Protein AF-A0A950J6H1-F1 (afdb_monomer_lite)

Structure (mmCIF, N/CA/C/O backbone):
data_AF-A0A950J6H1-F1
#
_entry.id   AF-A0A950J6H1-F1
#
loop_
_atom_site.group_PDB
_atom_site.id
_atom_site.type_symbol
_atom_site.label_atom_id
_atom_site.label_alt_id
_atom_site.label_comp_id
_atom_site.label_asym_id
_atom_site.label_entity_id
_atom_site.label_seq_id
_atom_site.pdbx_PDB_ins_code
_atom_site.Cartn_x
_atom_site.Cartn_y
_atom_site.Cartn_z
_atom_site.occupancy
_atom_site.B_iso_or_equiv
_atom_site.auth_seq_id
_atom_site.auth_comp_id
_atom_site.auth_asym_id
_atom_site.auth_atom_id
_atom_site.pdbx_PDB_model_num
ATOM 1 N N . MET A 1 1 ? 19.451 -9.488 -12.194 1.00 57.56 1 MET A N 1
ATOM 2 C CA . MET A 1 1 ? 20.001 -9.382 -10.825 1.00 57.56 1 MET A CA 1
ATOM 3 C C . MET A 1 1 ? 19.173 -10.256 -9.883 1.00 57.56 1 MET A C 1
ATOM 5 O O . MET A 1 1 ? 17.964 -10.062 -9.844 1.00 57.56 1 MET A O 1
ATOM 9 N N . PRO A 1 2 ? 19.766 -11.245 -9.190 1.00 61.53 2 PRO A N 1
ATOM 10 C CA . PRO A 1 2 ? 19.034 -12.209 -8.349 1.00 61.53 2 PRO A CA 1
ATOM 11 C C . PRO A 1 2 ? 18.240 -11.580 -7.191 1.00 61.53 2 PRO A C 1
ATOM 13 O O . PRO A 1 2 ? 17.145 -12.036 -6.873 1.00 61.53 2 PRO A O 1
ATOM 16 N N . GLU A 1 3 ? 18.759 -10.505 -6.599 1.00 62.44 3 GLU A N 1
ATOM 17 C CA . GLU A 1 3 ? 18.089 -9.694 -5.570 1.00 62.44 3 GLU A CA 1
ATOM 18 C C . GLU A 1 3 ? 16.744 -9.130 -6.063 1.00 62.44 3 GLU A C 1
ATOM 20 O O . GLU A 1 3 ? 15.715 -9.269 -5.399 1.00 62.44 3 GLU A O 1
ATOM 25 N N . LEU A 1 4 ? 16.730 -8.622 -7.299 1.00 69.94 4 LEU A N 1
ATOM 26 C CA . LEU A 1 4 ? 15.545 -8.091 -7.973 1.00 69.94 4 LEU A CA 1
ATOM 27 C C . LEU A 1 4 ? 14.428 -9.142 -8.094 1.00 69.94 4 LEU A C 1
ATOM 29 O O . LEU A 1 4 ? 13.248 -8.807 -8.061 1.00 69.94 4 LEU A O 1
ATOM 33 N N . ALA A 1 5 ? 14.788 -10.425 -8.220 1.00 76.81 5 ALA A N 1
ATOM 34 C CA . ALA A 1 5 ? 13.822 -11.514 -8.346 1.00 76.81 5 ALA A CA 1
ATOM 35 C C . ALA A 1 5 ? 13.099 -11.819 -7.024 1.00 76.81 5 ALA A C 1
ATOM 37 O O . ALA A 1 5 ? 11.928 -12.200 -7.046 1.00 76.81 5 ALA A O 1
ATOM 38 N N . ARG A 1 6 ? 13.769 -11.643 -5.875 1.00 82.00 6 ARG A N 1
ATOM 39 C CA . ARG A 1 6 ? 13.145 -11.804 -4.551 1.00 82.00 6 ARG A CA 1
ATOM 40 C C . ARG A 1 6 ? 12.267 -10.606 -4.219 1.00 82.00 6 ARG A C 1
ATOM 42 O O . ARG A 1 6 ? 11.108 -10.799 -3.864 1.00 82.00 6 ARG A O 1
ATOM 49 N N . ALA A 1 7 ? 12.785 -9.397 -4.428 1.00 86.69 7 ALA A N 1
ATOM 50 C CA . ALA A 1 7 ? 12.034 -8.161 -4.236 1.00 86.69 7 ALA A CA 1
ATOM 51 C C . ALA A 1 7 ? 10.752 -8.149 -5.090 1.00 86.69 7 ALA A C 1
ATOM 53 O O . ALA A 1 7 ? 9.664 -7.892 -4.583 1.00 86.69 7 ALA A O 1
ATOM 54 N N . ARG A 1 8 ? 10.836 -8.575 -6.357 1.00 89.56 8 ARG A N 1
ATOM 55 C CA . ARG A 1 8 ? 9.676 -8.683 -7.256 1.00 89.56 8 ARG A CA 1
ATOM 56 C C . ARG A 1 8 ? 8.507 -9.476 -6.669 1.00 89.56 8 ARG A C 1
ATOM 58 O O . ARG A 1 8 ? 7.369 -9.111 -6.925 1.00 89.56 8 ARG A O 1
ATOM 65 N N . LYS A 1 9 ? 8.747 -10.540 -5.895 1.00 92.50 9 LYS A N 1
ATOM 66 C CA . LYS A 1 9 ? 7.650 -11.317 -5.290 1.00 92.50 9 LYS A CA 1
ATOM 67 C C . LYS A 1 9 ? 6.859 -10.494 -4.274 1.00 92.50 9 LYS A C 1
ATOM 69 O O . LYS A 1 9 ? 5.637 -10.565 -4.271 1.00 92.50 9 LYS A O 1
ATOM 74 N N . VAL A 1 10 ? 7.553 -9.706 -3.454 1.00 93.81 10 VAL A N 1
ATOM 75 C CA . VAL A 1 10 ? 6.931 -8.819 -2.461 1.00 93.81 10 VAL A CA 1
ATOM 76 C C . VAL A 1 10 ? 6.177 -7.690 -3.160 1.00 93.81 10 VAL A C 1
ATOM 78 O O . VAL A 1 10 ? 5.013 -7.457 -2.856 1.00 93.81 10 VAL A O 1
ATOM 81 N N . ALA A 1 11 ? 6.793 -7.054 -4.159 1.00 95.44 11 ALA A N 1
ATOM 82 C CA . ALA A 1 11 ? 6.132 -6.007 -4.934 1.00 95.44 11 ALA A CA 1
ATOM 83 C C . ALA A 1 11 ? 4.874 -6.529 -5.651 1.00 95.44 11 ALA A C 1
ATOM 85 O O . ALA A 1 11 ? 3.822 -5.906 -5.579 1.00 95.44 11 ALA A O 1
ATOM 86 N N . ASN A 1 12 ? 4.943 -7.717 -6.264 1.00 96.62 12 ASN A N 1
ATOM 87 C CA . ASN A 1 12 ? 3.788 -8.353 -6.902 1.00 96.62 12 ASN A CA 1
ATOM 88 C C . ASN A 1 12 ? 2.677 -8.709 -5.901 1.00 96.62 12 ASN A C 1
ATOM 90 O O . ASN A 1 12 ? 1.505 -8.659 -6.265 1.00 96.62 12 ASN A O 1
ATOM 94 N N . TYR A 1 13 ? 3.026 -9.089 -4.667 1.00 97.19 13 TYR A N 1
ATOM 95 C CA . TYR A 1 13 ? 2.040 -9.355 -3.618 1.00 97.19 13 TYR A CA 1
ATOM 96 C C . TYR A 1 13 ? 1.216 -8.098 -3.319 1.00 97.19 13 TYR A C 1
ATOM 98 O O . TYR A 1 13 ? -0.010 -8.143 -3.407 1.00 97.19 13 TYR A O 1
ATOM 106 N N . PHE A 1 14 ? 1.877 -6.968 -3.048 1.00 98.06 14 PHE A N 1
ATOM 107 C CA . PHE A 1 14 ? 1.173 -5.713 -2.785 1.00 98.06 14 PHE A CA 1
ATOM 108 C C . PHE A 1 14 ? 0.450 -5.173 -4.020 1.00 98.06 14 PHE A C 1
ATOM 110 O O . PHE A 1 14 ? -0.657 -4.664 -3.901 1.00 98.06 14 PHE A O 1
ATOM 117 N N . ASP A 1 15 ? 1.014 -5.339 -5.215 1.00 98.25 15 ASP A N 1
ATOM 118 C CA . ASP A 1 15 ? 0.345 -4.945 -6.457 1.00 98.25 15 ASP A CA 1
ATOM 119 C C . ASP A 1 15 ? -0.947 -5.753 -6.693 1.00 98.25 15 ASP A C 1
ATOM 121 O O . ASP A 1 15 ? -1.979 -5.205 -7.073 1.00 98.25 15 ASP A O 1
ATOM 125 N N . THR A 1 16 ? -0.941 -7.049 -6.368 1.00 98.38 16 THR A N 1
ATOM 126 C CA . THR A 1 16 ? -2.148 -7.893 -6.430 1.00 98.38 16 THR A CA 1
ATOM 127 C C . THR A 1 16 ? -3.178 -7.477 -5.378 1.00 98.38 16 THR A C 1
ATOM 129 O O . THR A 1 16 ? -4.363 -7.364 -5.688 1.00 98.38 16 THR A O 1
ATOM 132 N N . LEU A 1 17 ? -2.734 -7.205 -4.145 1.00 98.38 17 LEU A N 1
ATOM 133 C CA . LEU A 1 17 ? -3.594 -6.678 -3.083 1.00 98.38 17 LEU A CA 1
ATOM 134 C C . LEU A 1 17 ? -4.251 -5.359 -3.514 1.00 98.38 17 LEU A C 1
ATOM 136 O O . LEU A 1 17 ? -5.461 -5.196 -3.372 1.00 98.38 17 LEU A O 1
ATOM 140 N N . GLY A 1 18 ? -3.478 -4.456 -4.119 1.00 98.38 18 GLY A N 1
ATOM 141 C CA . GLY A 1 18 ? -3.972 -3.179 -4.619 1.00 98.38 18 GLY A CA 1
ATOM 142 C C . GLY A 1 18 ? -4.986 -3.347 -5.737 1.00 98.38 18 GLY A C 1
ATOM 143 O O . GLY A 1 18 ? -5.990 -2.641 -5.758 1.00 98.38 18 GLY A O 1
ATOM 144 N N . ALA A 1 19 ? -4.784 -4.323 -6.624 1.00 98.50 19 ALA A N 1
ATOM 145 C CA . ALA A 1 19 ? -5.762 -4.650 -7.651 1.00 98.50 19 ALA A CA 1
ATOM 146 C C . ALA A 1 19 ? -7.093 -5.117 -7.039 1.00 98.50 19 ALA A C 1
ATOM 148 O O . ALA A 1 19 ? -8.142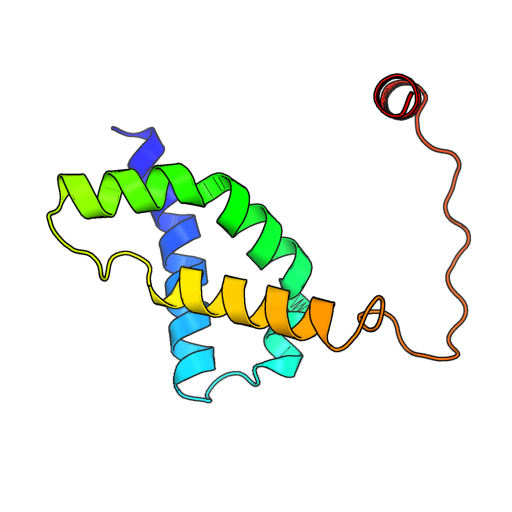 -4.663 -7.490 1.00 98.50 19 ALA A O 1
ATOM 149 N N . PHE A 1 20 ? -7.070 -5.955 -5.995 1.00 98.69 20 PHE A N 1
ATOM 150 C CA . PHE A 1 20 ? -8.285 -6.387 -5.293 1.00 98.69 20 PHE A CA 1
ATOM 151 C C . PHE A 1 20 ? -9.005 -5.243 -4.577 1.00 98.69 20 PHE A C 1
ATOM 153 O O . PHE A 1 20 ? -10.232 -5.177 -4.645 1.00 98.69 20 PHE A O 1
ATOM 160 N N . VAL A 1 21 ? -8.267 -4.326 -3.947 1.00 98.38 21 VAL A N 1
ATOM 161 C CA . VAL A 1 21 ? -8.857 -3.121 -3.343 1.00 98.38 21 VAL A CA 1
ATOM 162 C C . VAL A 1 21 ? -9.477 -2.230 -4.422 1.00 98.38 21 VAL A C 1
ATOM 164 O O . VAL A 1 21 ? -10.640 -1.848 -4.319 1.00 98.38 21 VAL A O 1
ATOM 167 N N . LYS A 1 22 ? -8.749 -1.979 -5.518 1.00 98.25 22 LYS A N 1
ATOM 168 C CA . LYS A 1 22 ? -9.194 -1.125 -6.629 1.00 98.25 22 LYS A CA 1
ATOM 169 C C . LYS A 1 22 ? -10.509 -1.595 -7.257 1.00 98.25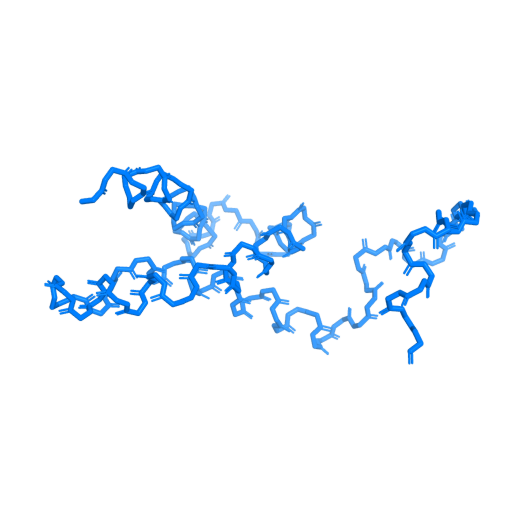 22 LYS A C 1
ATOM 171 O O . LYS A 1 22 ? -11.314 -0.767 -7.672 1.00 98.25 22 LYS A O 1
ATOM 176 N N . VAL A 1 23 ? -10.729 -2.909 -7.350 1.00 98.25 23 VAL A N 1
ATOM 177 C CA . VAL A 1 23 ? -11.960 -3.488 -7.926 1.00 98.25 23 VAL A CA 1
ATOM 178 C C . VAL A 1 23 ? -13.038 -3.801 -6.881 1.00 98.25 23 VAL A C 1
ATOM 180 O O . VAL A 1 23 ? -14.062 -4.386 -7.226 1.00 98.25 23 VAL A O 1
ATOM 183 N N . GLY A 1 24 ? -12.828 -3.424 -5.615 1.00 97.50 24 GLY A N 1
ATOM 184 C CA . GLY A 1 24 ? -13.817 -3.574 -4.545 1.00 97.50 24 GLY A CA 1
ATOM 185 C C . GLY A 1 24 ? -13.974 -4.995 -3.998 1.00 97.50 24 GLY A C 1
ATOM 186 O O . GLY A 1 24 ? -14.969 -5.284 -3.340 1.00 97.50 24 GLY A O 1
ATOM 187 N N . VAL A 1 25 ? -13.015 -5.893 -4.250 1.00 98.50 25 VAL A N 1
ATOM 188 C CA . VAL A 1 25 ? -12.984 -7.223 -3.610 1.00 98.50 25 VAL A CA 1
ATOM 189 C C . VAL A 1 25 ? -12.583 -7.105 -2.138 1.00 98.50 25 VAL A C 1
ATOM 191 O O . VAL A 1 25 ? -13.056 -7.877 -1.307 1.00 98.50 25 VAL A O 1
ATOM 194 N N . ILE A 1 26 ? -11.721 -6.140 -1.814 1.00 98.12 26 ILE A N 1
ATOM 195 C CA . ILE A 1 26 ? -11.307 -5.819 -0.446 1.00 98.12 26 ILE A CA 1
ATOM 196 C C . ILE A 1 26 ? -11.700 -4.370 -0.165 1.00 98.12 26 ILE A C 1
ATOM 198 O O . ILE A 1 26 ? -11.401 -3.485 -0.965 1.00 98.12 26 ILE A O 1
ATOM 202 N N . ASP A 1 27 ? -12.359 -4.137 0.970 1.00 97.19 27 ASP A N 1
ATOM 203 C CA . ASP A 1 27 ? -12.690 -2.787 1.423 1.00 97.19 27 ASP A CA 1
ATOM 204 C C . ASP A 1 27 ? -11.403 -1.973 1.686 1.00 97.19 27 ASP A C 1
ATOM 206 O O . ASP A 1 27 ? -10.508 -2.469 2.380 1.00 97.19 27 ASP A O 1
ATOM 210 N N . PRO A 1 28 ? -11.278 -0.739 1.160 1.00 95.88 28 PRO A N 1
ATOM 211 C CA . PRO A 1 28 ? -10.089 0.082 1.371 1.00 95.88 28 PRO A CA 1
ATOM 212 C C . PRO A 1 28 ? -9.809 0.375 2.848 1.00 95.88 28 PRO A C 1
ATOM 214 O O . PRO A 1 28 ? -8.653 0.344 3.259 1.00 95.88 28 PRO A O 1
ATOM 217 N N . GLY A 1 29 ? -10.846 0.618 3.656 1.00 93.06 29 GLY A N 1
ATOM 218 C CA . GLY A 1 29 ? -10.696 0.883 5.087 1.00 93.06 29 GLY A CA 1
ATOM 219 C C . GLY A 1 29 ? -10.151 -0.333 5.829 1.00 93.06 29 GLY A C 1
ATOM 220 O O . GLY A 1 29 ? -9.195 -0.214 6.590 1.00 93.06 29 GLY A O 1
ATOM 221 N N . LEU A 1 30 ? -10.686 -1.520 5.534 1.00 93.88 30 LEU A N 1
ATOM 222 C CA . LEU A 1 30 ? -10.171 -2.785 6.055 1.00 93.88 30 LEU A CA 1
ATOM 223 C C . LEU A 1 30 ? -8.717 -3.026 5.632 1.00 93.88 30 LEU A C 1
ATOM 225 O O . LEU A 1 30 ? -7.912 -3.503 6.431 1.00 93.88 30 LEU A O 1
ATOM 229 N N . ALA A 1 31 ? -8.368 -2.702 4.384 1.00 95.69 31 ALA A N 1
ATOM 230 C CA . ALA A 1 31 ? -7.004 -2.868 3.901 1.00 95.69 31 ALA A CA 1
ATOM 231 C C . ALA A 1 31 ? -6.011 -1.973 4.657 1.00 95.69 31 ALA A C 1
ATOM 233 O O . ALA A 1 31 ? -4.934 -2.441 5.038 1.00 95.69 31 ALA A O 1
ATOM 234 N N . VAL A 1 32 ? -6.378 -0.713 4.900 1.00 94.31 32 VAL A N 1
ATOM 235 C CA . VAL A 1 32 ? -5.546 0.225 5.661 1.00 94.31 32 VAL A CA 1
ATOM 236 C C . VAL A 1 32 ? -5.455 -0.180 7.134 1.00 94.31 32 VAL A C 1
ATOM 238 O O . VAL A 1 32 ? -4.356 -0.194 7.682 1.00 94.31 32 VAL A O 1
ATOM 241 N N . ASP A 1 33 ? -6.561 -0.583 7.760 1.00 91.62 33 ASP A N 1
ATOM 242 C CA . ASP A 1 33 ? -6.575 -0.995 9.170 1.00 91.62 33 ASP A CA 1
ATOM 243 C C . ASP A 1 33 ? -5.675 -2.218 9.424 1.00 91.62 33 ASP A C 1
ATOM 245 O O . ASP A 1 33 ? -4.869 -2.241 10.356 1.00 91.62 33 ASP A O 1
ATOM 249 N N . LEU A 1 34 ? -5.744 -3.225 8.545 1.00 93.25 34 LEU A N 1
ATOM 250 C CA . LEU A 1 34 ? -4.979 -4.463 8.707 1.00 93.25 34 LEU A CA 1
ATOM 251 C C . LEU A 1 34 ? -3.521 -4.350 8.247 1.00 93.25 34 LEU A C 1
ATOM 253 O O . LEU A 1 34 ? -2.633 -4.965 8.846 1.00 93.25 34 LEU A O 1
ATOM 257 N N . TRP A 1 35 ? -3.262 -3.620 7.159 1.00 95.50 35 TRP A N 1
ATOM 258 C CA . TRP A 1 35 ? -1.965 -3.651 6.476 1.00 95.50 35 TRP A CA 1
ATOM 259 C C . TRP A 1 35 ? -1.315 -2.283 6.283 1.00 95.50 35 TRP A C 1
ATOM 261 O O . TRP A 1 35 ? -0.217 -2.245 5.733 1.00 95.50 35 TRP A O 1
ATOM 271 N N . GLY A 1 36 ? -1.905 -1.186 6.761 1.00 94.50 36 GLY A N 1
ATOM 272 C CA . GLY A 1 36 ? -1.443 0.181 6.499 1.00 94.50 36 GLY A CA 1
ATOM 273 C C . GLY A 1 36 ? 0.044 0.406 6.780 1.00 94.50 36 GLY A C 1
ATOM 274 O O . GLY A 1 36 ? 0.795 0.759 5.871 1.00 94.50 36 GLY A O 1
ATOM 275 N N . ASP A 1 37 ? 0.507 0.092 7.997 1.00 93.06 37 ASP A N 1
ATOM 276 C CA . ASP A 1 37 ? 1.928 0.228 8.379 1.00 93.06 37 ASP A CA 1
ATOM 277 C C . ASP A 1 37 ? 2.855 -0.651 7.516 1.00 93.06 37 ASP A C 1
ATOM 279 O O . ASP A 1 37 ? 3.934 -0.218 7.106 1.00 93.06 37 ASP A O 1
ATOM 283 N N . HIS A 1 38 ? 2.416 -1.864 7.163 1.00 95.44 38 HIS A N 1
ATOM 284 C CA . HIS A 1 38 ? 3.194 -2.774 6.320 1.00 95.44 38 HIS A CA 1
ATOM 285 C C . HIS A 1 38 ? 3.285 -2.273 4.877 1.00 95.44 38 HIS A C 1
ATOM 287 O O . HIS A 1 38 ? 4.361 -2.336 4.283 1.00 95.44 38 HIS A O 1
ATOM 293 N N . ILE A 1 39 ? 2.176 -1.777 4.322 1.00 97.12 39 ILE A N 1
ATOM 294 C CA . ILE A 1 39 ? 2.098 -1.198 2.978 1.00 97.12 39 ILE A CA 1
ATOM 295 C C . ILE A 1 39 ? 3.027 0.012 2.894 1.00 97.12 39 ILE A C 1
ATOM 297 O O . ILE A 1 39 ? 3.861 0.060 1.994 1.00 97.12 39 ILE A O 1
ATOM 301 N N . MET A 1 40 ? 2.933 0.943 3.849 1.00 96.25 40 MET A N 1
ATOM 302 C CA . MET A 1 40 ? 3.723 2.178 3.856 1.00 96.25 40 MET A CA 1
ATOM 303 C C . MET A 1 40 ? 5.226 1.901 3.931 1.00 96.25 40 MET A C 1
ATOM 305 O O . MET A 1 40 ? 5.983 2.342 3.066 1.00 96.25 40 MET A O 1
ATOM 309 N N . ARG A 1 41 ? 5.667 1.095 4.906 1.00 95.50 41 ARG A N 1
ATOM 310 C CA . ARG A 1 41 ? 7.089 0.738 5.058 1.00 95.50 41 ARG A CA 1
ATOM 311 C C . ARG A 1 41 ? 7.623 -0.035 3.859 1.00 95.50 41 ARG A C 1
ATOM 313 O O . ARG A 1 41 ? 8.766 0.164 3.446 1.00 95.50 41 ARG A O 1
ATOM 320 N N . ALA A 1 42 ? 6.819 -0.947 3.312 1.00 96.44 42 ALA A N 1
ATOM 321 C CA . ALA A 1 42 ? 7.218 -1.696 2.134 1.00 96.44 42 ALA A CA 1
ATOM 322 C C . ALA A 1 42 ? 7.325 -0.774 0.917 1.00 96.44 42 ALA A C 1
ATOM 324 O O . ALA A 1 42 ? 8.301 -0.872 0.182 1.00 96.44 42 ALA A O 1
ATOM 325 N N . PHE A 1 43 ? 6.376 0.137 0.705 1.00 97.44 43 PHE A N 1
ATOM 326 C CA . PHE A 1 43 ? 6.429 1.049 -0.431 1.00 97.44 43 PHE A CA 1
ATOM 327 C C . PHE A 1 43 ? 7.637 1.985 -0.348 1.00 97.44 43 PHE A C 1
ATOM 329 O O . PHE A 1 43 ? 8.373 2.091 -1.326 1.00 97.44 43 PHE A O 1
ATOM 336 N N . GLU A 1 44 ? 7.918 2.569 0.821 1.00 96.94 44 GLU A N 1
ATOM 337 C CA . GLU A 1 44 ? 9.103 3.411 1.038 1.00 96.94 44 GLU A CA 1
ATOM 338 C C . GLU A 1 44 ? 10.402 2.668 0.679 1.00 96.94 44 GLU A C 1
ATOM 340 O O . GLU A 1 44 ? 11.231 3.171 -0.083 1.00 96.94 44 GLU A O 1
ATOM 345 N N . ALA A 1 45 ? 10.550 1.424 1.147 1.00 95.50 45 ALA A N 1
ATOM 346 C CA . ALA A 1 45 ? 11.716 0.600 0.840 1.00 95.50 45 ALA A CA 1
ATOM 347 C C . ALA A 1 45 ? 11.814 0.217 -0.651 1.00 95.50 45 ALA A C 1
ATOM 349 O O . ALA A 1 45 ? 12.910 0.001 -1.172 1.00 95.50 45 ALA A O 1
ATOM 350 N N . PHE A 1 46 ? 10.679 0.114 -1.346 1.00 95.69 46 PHE A N 1
ATOM 351 C CA . PHE A 1 46 ? 10.607 -0.334 -2.735 1.00 95.69 46 PHE A CA 1
ATOM 352 C C . PHE A 1 46 ? 10.565 0.806 -3.755 1.00 95.69 46 PHE A C 1
ATOM 354 O O . PHE A 1 46 ? 10.855 0.554 -4.925 1.00 95.69 46 PHE A O 1
ATOM 361 N N . ALA A 1 47 ? 10.266 2.045 -3.364 1.00 96.06 47 ALA A N 1
ATOM 362 C CA . ALA A 1 47 ? 10.096 3.166 -4.288 1.00 96.06 47 ALA A CA 1
ATOM 363 C C . ALA A 1 47 ? 11.286 3.356 -5.259 1.00 96.06 47 ALA A C 1
ATOM 365 O O . ALA A 1 47 ? 11.047 3.442 -6.470 1.00 96.06 47 ALA A O 1
ATOM 366 N N . PRO A 1 48 ? 12.567 3.298 -4.822 1.00 94.38 48 PRO A N 1
ATOM 367 C CA . PRO A 1 48 ? 13.702 3.375 -5.747 1.00 94.38 48 PRO A CA 1
ATOM 368 C C . PRO A 1 48 ? 13.754 2.201 -6.738 1.00 94.38 48 PRO A C 1
ATOM 370 O O . PRO A 1 48 ? 14.105 2.370 -7.908 1.00 94.38 48 PRO A O 1
ATOM 373 N N . LEU A 1 49 ? 13.385 0.996 -6.290 1.00 93.31 49 LEU A N 1
ATOM 374 C CA . LEU A 1 49 ? 13.333 -0.196 -7.136 1.00 93.31 49 LEU A CA 1
ATOM 375 C C . LEU A 1 49 ? 12.219 -0.089 -8.185 1.00 93.31 49 LEU A C 1
ATOM 377 O O . LEU A 1 49 ? 12.449 -0.425 -9.347 1.00 93.31 49 LEU A O 1
ATOM 381 N N . ILE A 1 50 ? 11.035 0.378 -7.784 1.00 94.75 50 ILE A N 1
ATOM 382 C CA . ILE A 1 50 ? 9.887 0.597 -8.672 1.00 94.75 50 ILE A CA 1
ATOM 383 C C . ILE A 1 50 ? 10.274 1.600 -9.765 1.00 94.75 50 ILE A C 1
ATOM 385 O O . ILE A 1 50 ? 10.112 1.303 -10.950 1.00 94.75 50 ILE A O 1
ATOM 389 N N . ALA A 1 51 ? 10.875 2.734 -9.389 1.00 95.44 51 ALA A N 1
ATOM 390 C CA . ALA A 1 51 ? 11.343 3.747 -10.334 1.00 95.44 51 ALA A CA 1
ATOM 391 C C . ALA A 1 51 ? 12.349 3.173 -11.351 1.00 95.44 51 ALA A C 1
ATOM 393 O O . ALA A 1 51 ? 12.166 3.313 -12.563 1.00 95.44 51 ALA A O 1
ATOM 394 N N . ASN A 1 52 ? 13.365 2.445 -10.874 1.00 93.00 52 ASN A N 1
ATOM 395 C CA . ASN A 1 52 ? 14.356 1.800 -11.739 1.00 93.00 52 ASN A CA 1
ATOM 396 C C . ASN A 1 52 ? 13.730 0.765 -12.684 1.00 93.00 52 ASN A C 1
ATOM 398 O O . ASN A 1 52 ? 14.094 0.703 -13.859 1.00 93.00 52 ASN A O 1
ATOM 402 N N . ALA A 1 53 ? 12.777 -0.038 -12.202 1.00 92.25 53 ALA A N 1
ATOM 403 C CA . ALA A 1 53 ? 12.087 -1.026 -13.024 1.00 92.25 53 ALA A CA 1
ATOM 404 C C . ALA A 1 53 ? 11.257 -0.360 -14.132 1.00 92.25 53 ALA A C 1
ATOM 406 O O . ALA A 1 53 ? 11.347 -0.777 -15.288 1.00 92.25 53 ALA A O 1
ATOM 407 N N . ARG A 1 54 ? 10.509 0.704 -13.816 1.00 95.69 54 ARG A N 1
ATOM 408 C CA . ARG A 1 54 ? 9.713 1.454 -14.802 1.00 95.69 54 ARG A CA 1
ATOM 409 C C . ARG A 1 54 ? 10.577 2.002 -15.936 1.00 95.69 54 ARG A C 1
ATOM 411 O O . ARG A 1 54 ? 10.218 1.847 -17.103 1.00 95.69 54 ARG A O 1
ATOM 418 N N . VAL A 1 55 ? 11.744 2.565 -15.608 1.00 96.25 55 VAL A N 1
ATOM 419 C CA . VAL A 1 55 ? 12.715 3.059 -16.601 1.00 96.25 55 VAL A CA 1
ATOM 420 C C . VAL A 1 55 ? 13.310 1.906 -17.414 1.00 96.25 55 VAL A C 1
ATOM 422 O O . VAL A 1 55 ? 13.271 1.937 -18.644 1.00 96.25 55 VAL A O 1
ATOM 425 N N . ALA A 1 56 ? 13.825 0.868 -16.747 1.00 92.12 56 ALA A N 1
ATOM 426 C CA . ALA A 1 56 ? 14.512 -0.246 -17.401 1.00 92.12 56 ALA A CA 1
ATOM 427 C C . ALA A 1 56 ? 13.609 -1.016 -18.377 1.00 92.12 56 ALA A C 1
ATOM 429 O O . ALA A 1 56 ? 14.054 -1.414 -19.453 1.00 92.12 56 ALA A O 1
ATOM 430 N N . TYR A 1 57 ? 12.339 -1.206 -18.017 1.00 92.69 57 TYR A N 1
ATOM 431 C CA . TYR A 1 57 ? 11.360 -1.925 -18.832 1.00 92.69 57 TYR A CA 1
ATOM 432 C C . TYR A 1 57 ? 10.484 -1.006 -19.693 1.00 92.69 57 TYR A C 1
ATOM 434 O O . TYR A 1 57 ? 9.605 -1.504 -20.391 1.00 92.69 57 TYR A O 1
ATOM 442 N N . ARG A 1 58 ? 10.713 0.317 -19.663 1.00 96.31 58 ARG A N 1
ATOM 443 C CA . ARG A 1 58 ? 9.923 1.330 -20.388 1.00 96.31 58 ARG A CA 1
ATOM 444 C C . ARG A 1 58 ? 8.415 1.185 -20.161 1.00 96.31 58 ARG A C 1
ATOM 446 O O . ARG A 1 58 ? 7.623 1.302 -21.092 1.00 96.31 58 ARG A O 1
ATOM 453 N N . SER A 1 59 ? 8.028 0.901 -18.922 1.00 96.19 59 SER A N 1
ATOM 454 C CA . SER A 1 59 ? 6.636 0.662 -18.552 1.00 96.19 59 SER A CA 1
ATOM 455 C C . SER A 1 59 ? 6.305 1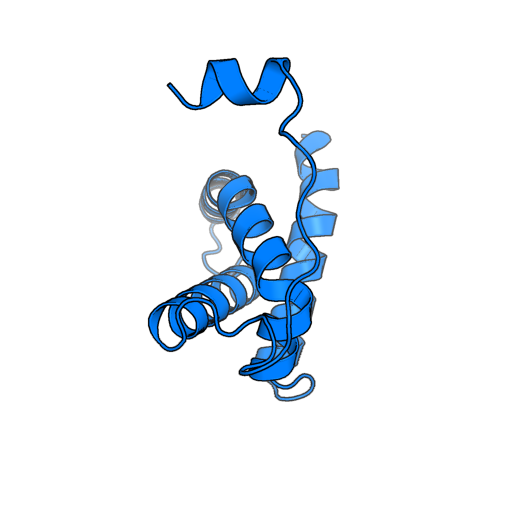.408 -17.263 1.00 96.19 59 SER A C 1
ATOM 457 O O . SER A 1 59 ? 6.748 0.976 -16.198 1.00 96.19 59 SER A O 1
ATOM 459 N N . PRO A 1 60 ? 5.542 2.516 -17.325 1.00 94.75 60 PRO A N 1
ATOM 460 C CA . PRO A 1 60 ? 5.155 3.265 -16.130 1.00 94.75 60 PRO A CA 1
ATOM 461 C C . PRO A 1 60 ? 4.178 2.486 -15.236 1.00 94.75 60 PRO A C 1
ATOM 463 O O . PRO A 1 60 ? 4.133 2.738 -14.040 1.00 94.75 60 PRO A O 1
ATOM 466 N N . ALA A 1 61 ? 3.459 1.502 -15.785 1.00 96.75 61 ALA A N 1
ATOM 467 C CA . ALA A 1 61 ? 2.443 0.725 -15.072 1.00 96.75 61 ALA A CA 1
ATOM 468 C C . ALA A 1 61 ? 3.017 -0.344 -14.122 1.00 96.75 61 ALA A C 1
ATOM 470 O O . ALA A 1 61 ? 2.273 -1.033 -13.427 1.00 96.75 61 ALA A O 1
ATOM 471 N N . ILE A 1 62 ? 4.342 -0.536 -14.091 1.00 96.38 62 ILE A N 1
ATOM 472 C CA . ILE A 1 62 ? 4.957 -1.518 -13.192 1.00 96.38 62 ILE A CA 1
ATOM 473 C C . ILE A 1 62 ? 4.625 -1.154 -11.740 1.00 96.38 62 ILE A C 1
ATOM 475 O O . ILE A 1 62 ? 5.013 -0.086 -11.258 1.00 96.38 62 ILE A O 1
ATOM 479 N N . TRP A 1 63 ? 3.932 -2.076 -11.066 1.00 97.50 63 TRP A N 1
ATOM 480 C CA . TRP A 1 63 ? 3.515 -1.988 -9.666 1.00 97.50 63 TRP A CA 1
ATOM 481 C C . TRP A 1 63 ? 2.665 -0.752 -9.324 1.00 97.50 63 TRP A C 1
ATOM 483 O O . TRP A 1 63 ? 2.744 -0.223 -8.217 1.00 97.50 63 TRP A O 1
ATOM 493 N N . GLU A 1 64 ? 1.867 -0.262 -10.276 1.00 98.12 64 GLU A N 1
ATOM 494 C CA . GLU A 1 64 ? 0.986 0.899 -10.077 1.00 98.12 64 GLU A CA 1
ATOM 495 C C . GLU A 1 64 ? -0.093 0.675 -9.005 1.00 98.12 64 GLU A C 1
ATOM 497 O O . GLU A 1 64 ? -0.505 1.624 -8.344 1.00 98.12 64 GLU A O 1
ATOM 502 N N . ASN A 1 65 ? -0.536 -0.566 -8.774 1.00 98.69 65 ASN A N 1
ATOM 503 C CA . ASN A 1 65 ? -1.531 -0.830 -7.738 1.00 98.69 65 ASN A CA 1
ATOM 504 C C . ASN A 1 65 ? -0.891 -0.879 -6.346 1.00 98.69 65 ASN A C 1
ATOM 506 O O . ASN A 1 65 ? -1.559 -0.590 -5.357 1.00 98.69 65 ASN A O 1
ATOM 510 N N . PHE A 1 66 ? 0.401 -1.211 -6.256 1.00 98.44 66 PHE A N 1
ATOM 511 C CA . PHE A 1 66 ? 1.150 -1.051 -5.010 1.00 98.44 66 PHE A CA 1
ATOM 512 C C . PHE A 1 66 ? 1.293 0.439 -4.658 1.00 98.44 66 PHE A C 1
ATOM 514 O O . PHE A 1 66 ? 1.048 0.829 -3.520 1.00 98.44 66 PHE A O 1
ATOM 521 N N . GLU A 1 67 ? 1.599 1.285 -5.644 1.00 98.50 67 GLU A N 1
ATOM 522 C CA . GLU A 1 67 ? 1.586 2.744 -5.467 1.00 98.50 67 GLU A CA 1
ATOM 523 C C . GLU A 1 67 ? 0.208 3.258 -5.032 1.00 98.50 67 GLU A C 1
ATOM 525 O O . GLU A 1 67 ? 0.111 4.008 -4.066 1.00 98.50 67 GLU A O 1
ATOM 530 N N . TYR A 1 68 ? -0.866 2.787 -5.669 1.00 98.38 68 TYR A N 1
ATOM 531 C CA . TYR A 1 68 ? -2.237 3.106 -5.264 1.00 98.38 68 TYR A CA 1
ATOM 532 C C . TYR A 1 68 ? -2.527 2.754 -3.796 1.00 98.38 68 TYR A C 1
ATOM 534 O O . TYR A 1 68 ? -3.105 3.572 -3.083 1.00 98.38 68 TYR A O 1
ATOM 542 N N . LEU A 1 69 ? -2.103 1.577 -3.316 1.00 97.81 69 LEU A N 1
ATOM 543 C CA . LEU A 1 69 ? -2.261 1.217 -1.902 1.00 97.81 69 LEU A CA 1
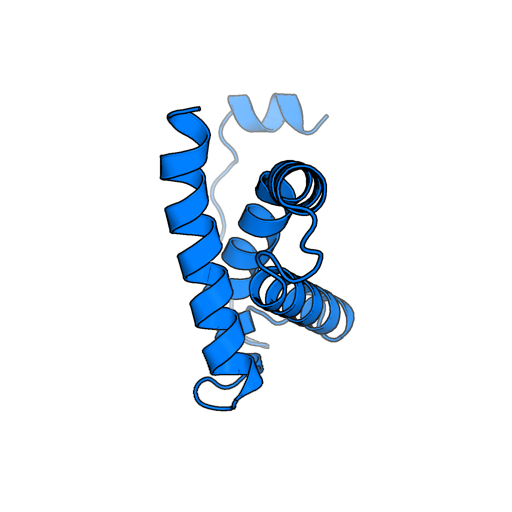ATOM 544 C C . LEU A 1 69 ? -1.517 2.174 -0.972 1.00 97.81 69 LEU A C 1
ATOM 546 O O . LEU A 1 69 ? -2.059 2.544 0.064 1.00 97.81 69 LEU A O 1
ATOM 550 N N . ALA A 1 70 ? -0.288 2.559 -1.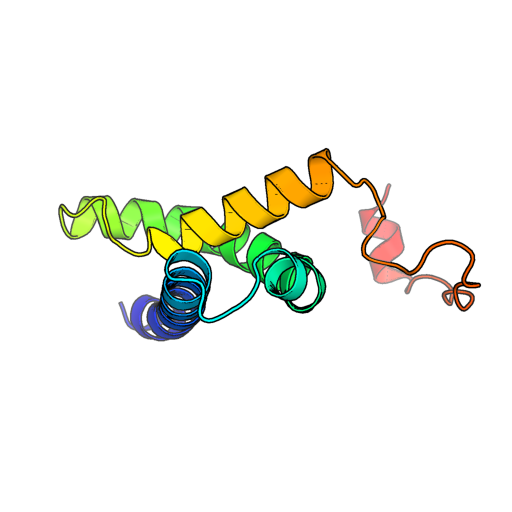321 1.00 98.06 70 ALA A N 1
ATOM 551 C CA . ALA A 1 70 ? 0.486 3.488 -0.506 1.00 98.06 70 ALA A CA 1
ATOM 552 C C . ALA A 1 70 ? -0.215 4.850 -0.401 1.00 98.06 70 ALA A C 1
ATOM 554 O O . ALA A 1 70 ? -0.354 5.380 0.698 1.00 98.06 70 ALA A O 1
ATOM 555 N N . VAL A 1 71 ? -0.750 5.361 -1.516 1.00 98.06 71 VAL A N 1
ATOM 556 C CA . VAL A 1 71 ? -1.539 6.603 -1.530 1.00 98.06 71 VAL A CA 1
ATOM 557 C C . VAL A 1 71 ? -2.788 6.482 -0.653 1.00 98.06 71 VAL A C 1
ATOM 559 O O . VAL A 1 71 ? -3.057 7.380 0.140 1.00 98.06 71 VAL A O 1
ATOM 562 N N . LEU A 1 72 ? -3.518 5.362 -0.723 1.00 97.06 72 LEU A N 1
ATOM 563 C CA . LEU A 1 72 ? -4.676 5.137 0.149 1.00 97.06 72 LEU A CA 1
ATOM 564 C C . LEU A 1 72 ? -4.306 5.176 1.636 1.00 97.06 72 LEU A C 1
ATOM 566 O O . LEU A 1 72 ? -5.030 5.780 2.427 1.00 97.06 72 LEU A O 1
ATOM 570 N N . CYS A 1 73 ? -3.197 4.539 2.018 1.00 95.69 73 CYS A N 1
ATOM 571 C CA . CYS A 1 73 ? -2.717 4.557 3.397 1.00 95.69 73 CYS A CA 1
ATOM 572 C C . CYS A 1 73 ? -2.336 5.975 3.840 1.00 95.69 73 CYS A C 1
ATOM 574 O O . CYS A 1 73 ? -2.746 6.403 4.916 1.00 95.69 73 CYS A O 1
ATOM 576 N N . GLU A 1 74 ? -1.606 6.722 3.005 1.00 95.31 74 GLU A N 1
ATOM 577 C CA . GLU A 1 74 ? -1.257 8.113 3.303 1.00 95.31 74 GLU A CA 1
ATOM 578 C C . GLU A 1 74 ? -2.490 8.996 3.496 1.00 95.31 74 GLU A C 1
ATOM 580 O O . GLU A 1 74 ? -2.541 9.799 4.428 1.00 95.31 74 GLU A O 1
ATOM 585 N N . ASP A 1 75 ? -3.469 8.883 2.601 1.00 95.75 75 ASP A N 1
ATOM 586 C CA . ASP A 1 75 ? -4.684 9.688 2.655 1.00 95.75 75 ASP A CA 1
ATOM 587 C C . ASP A 1 75 ? -5.521 9.337 3.888 1.00 95.75 75 ASP A C 1
ATOM 589 O O . ASP A 1 75 ? -6.055 10.231 4.551 1.00 95.75 75 ASP A O 1
ATOM 593 N N . PHE A 1 76 ? -5.578 8.055 4.254 1.00 92.44 76 PHE A N 1
ATOM 594 C CA . PHE A 1 76 ? -6.245 7.617 5.471 1.00 92.44 76 PHE A CA 1
ATOM 595 C C . PHE A 1 76 ? -5.557 8.149 6.731 1.00 92.44 76 PHE A C 1
ATOM 597 O O . PHE A 1 76 ? -6.248 8.688 7.595 1.00 92.44 76 PHE A O 1
ATOM 604 N N . ASP A 1 77 ? -4.227 8.058 6.827 1.00 90.00 77 ASP A N 1
ATOM 605 C CA . ASP A 1 77 ? -3.458 8.564 7.972 1.00 90.00 77 ASP A CA 1
ATOM 606 C C . ASP A 1 77 ? -3.593 10.089 8.116 1.00 90.00 77 ASP A C 1
ATOM 608 O O . ASP A 1 77 ? -3.743 10.600 9.230 1.00 90.00 77 ASP A O 1
ATOM 612 N N . LYS A 1 78 ? -3.598 10.828 6.994 1.00 91.50 78 LYS A N 1
ATOM 613 C CA . LYS A 1 78 ? -3.844 12.282 6.973 1.00 91.50 78 LYS A CA 1
ATOM 614 C C . LYS A 1 78 ? -5.254 12.622 7.455 1.00 91.50 78 LYS A C 1
ATOM 616 O O . LYS A 1 78 ? -5.427 13.587 8.199 1.00 91.50 78 LYS A O 1
ATOM 621 N N . ALA A 1 79 ? -6.255 11.852 7.032 1.00 90.19 79 ALA A N 1
ATOM 622 C CA . ALA A 1 79 ? -7.648 12.070 7.410 1.00 90.19 79 ALA A CA 1
ATOM 623 C C . ALA A 1 79 ? -7.958 11.616 8.849 1.00 90.19 79 ALA A C 1
ATOM 625 O O . ALA A 1 79 ? -8.832 12.196 9.494 1.00 90.19 79 ALA A O 1
ATOM 626 N N . HIS A 1 80 ? -7.233 10.621 9.371 1.00 87.19 80 HIS A N 1
ATOM 627 C CA . HIS A 1 80 ? -7.509 10.002 10.668 1.00 87.19 80 HIS A CA 1
ATOM 628 C C . HIS A 1 80 ? -6.240 9.797 11.523 1.00 87.19 80 HIS A C 1
ATOM 630 O O . HIS A 1 80 ? -5.878 8.658 11.843 1.00 87.19 80 HIS A O 1
ATOM 636 N N . PRO A 1 81 ? -5.567 10.875 11.971 1.00 81.75 81 PRO A N 1
ATOM 637 C CA . PRO A 1 81 ? -4.339 10.751 12.750 1.00 81.75 81 PRO A CA 1
ATOM 638 C C . PRO A 1 81 ? -4.527 9.889 14.008 1.00 81.75 81 PRO A C 1
ATOM 640 O O . PRO A 1 81 ? -5.281 10.234 14.918 1.00 81.75 81 PRO A O 1
ATOM 643 N N . GLY A 1 82 ? -3.822 8.756 14.070 1.00 75.62 82 GLY A N 1
ATOM 644 C CA . GLY A 1 82 ? -3.851 7.839 15.215 1.00 75.62 82 GLY A CA 1
ATOM 645 C C . GLY A 1 82 ? -5.088 6.934 15.318 1.00 75.62 82 GLY A C 1
ATOM 646 O O . GLY A 1 82 ? -5.244 6.265 16.343 1.00 75.62 82 GLY A O 1
ATOM 647 N N . ALA A 1 83 ? -5.938 6.880 14.287 1.00 73.88 83 ALA A N 1
ATOM 648 C CA . ALA A 1 83 ? -7.216 6.163 14.318 1.00 73.88 83 ALA A CA 1
ATOM 649 C C . ALA A 1 83 ? -7.130 4.636 14.175 1.00 73.88 83 ALA A C 1
ATOM 651 O O . ALA A 1 83 ? -8.102 3.957 14.492 1.00 73.88 83 ALA A O 1
ATOM 652 N N . ASN A 1 84 ? -5.970 4.082 13.804 1.00 75.81 84 ASN A N 1
ATOM 653 C CA . ASN A 1 84 ? -5.756 2.624 13.713 1.00 75.81 84 ASN A CA 1
ATOM 654 C C . ASN A 1 84 ? -5.892 1.904 15.070 1.00 75.81 84 ASN A C 1
ATOM 656 O O . ASN A 1 84 ? -5.791 0.685 15.162 1.00 75.81 84 ASN A O 1
ATOM 660 N N . TYR A 1 85 ? -6.058 2.650 16.165 1.00 84.06 85 TYR A N 1
ATOM 661 C CA . TYR A 1 85 ? -6.391 2.085 17.462 1.00 84.06 85 TYR A CA 1
ATOM 662 C C . TYR A 1 85 ? -7.807 2.490 17.865 1.00 84.06 85 TYR A C 1
ATOM 664 O O . TYR A 1 85 ? -8.125 3.680 17.798 1.00 84.06 85 TYR A O 1
ATOM 672 N N . PRO A 1 86 ? -8.637 1.548 18.350 1.00 85.62 86 PRO A N 1
ATOM 673 C CA . PRO A 1 86 ? -10.017 1.842 18.704 1.00 85.62 86 PRO A CA 1
ATOM 674 C C . PRO A 1 86 ? -10.149 3.019 19.680 1.00 85.62 86 PRO A C 1
ATOM 676 O O . PRO A 1 86 ? -9.499 3.064 20.732 1.00 85.62 86 PRO A O 1
ATOM 679 N N . SER A 1 87 ? -11.025 3.966 19.340 1.00 83.94 87 SER A N 1
ATOM 680 C CA . SER A 1 87 ? -11.308 5.131 20.181 1.00 83.94 87 SER A CA 1
ATOM 681 C C . SER A 1 87 ? -11.899 4.713 21.530 1.00 83.94 87 SER A C 1
ATOM 683 O O . SER A 1 87 ? -12.707 3.789 21.616 1.00 83.94 87 SER A O 1
ATOM 685 N N . GLY A 1 88 ? -11.477 5.386 22.603 1.00 86.88 88 GLY A N 1
ATOM 686 C CA . GLY A 1 88 ? -11.938 5.111 23.967 1.00 86.88 88 GLY A CA 1
ATOM 687 C C . GLY A 1 88 ? -11.404 3.813 24.587 1.00 86.88 88 GLY A C 1
ATOM 688 O O . GLY A 1 88 ? -11.711 3.526 25.744 1.00 86.88 88 GLY A O 1
ATOM 689 N N . VAL A 1 89 ? -10.584 3.036 23.870 1.00 92.19 89 VAL A N 1
ATOM 690 C CA . VAL A 1 89 ? -9.989 1.802 24.397 1.00 92.19 89 VAL A CA 1
ATOM 691 C C . VAL A 1 89 ? -8.642 2.097 25.058 1.00 92.19 89 VAL A C 1
ATOM 693 O O . VAL A 1 89 ? -7.796 2.820 24.532 1.00 92.19 89 VAL A O 1
ATOM 696 N N . ARG A 1 90 ? -8.421 1.524 26.246 1.00 92.44 90 ARG A N 1
ATOM 697 C CA . ARG A 1 90 ? -7.157 1.660 26.982 1.00 92.44 90 ARG A CA 1
ATOM 698 C C . ARG A 1 90 ? -6.030 0.912 26.262 1.00 92.44 90 ARG A C 1
ATOM 700 O O . ARG A 1 90 ? -6.091 -0.308 26.137 1.00 92.44 90 ARG A O 1
ATOM 707 N N . ARG A 1 91 ? -4.943 1.617 25.924 1.00 90.38 91 ARG A N 1
ATOM 708 C CA . ARG A 1 91 ? -3.683 0.996 25.479 1.00 90.38 91 ARG A CA 1
ATOM 709 C C . ARG A 1 91 ? -2.954 0.313 26.641 1.00 90.38 91 ARG A C 1
ATOM 711 O O . ARG A 1 91 ? -2.922 0.823 27.763 1.00 90.38 91 ARG A O 1
ATOM 718 N N . ALA A 1 92 ? -2.354 -0.847 26.377 1.00 92.50 92 ALA A N 1
ATOM 719 C CA . ALA A 1 92 ? -1.437 -1.472 27.326 1.00 92.50 92 ALA A CA 1
ATOM 720 C C . ALA A 1 92 ? -0.196 -0.575 27.521 1.00 92.50 92 ALA A C 1
ATOM 722 O O . ALA A 1 92 ? 0.246 0.047 26.551 1.00 92.50 92 ALA A O 1
ATOM 723 N N . PRO A 1 93 ? 0.369 -0.487 28.740 1.00 91.38 93 PRO A N 1
ATOM 724 C CA . PRO A 1 93 ? 1.618 0.235 28.941 1.00 91.38 93 PRO A CA 1
ATOM 725 C C . PRO A 1 93 ? 2.725 -0.431 28.119 1.00 91.38 93 PRO A C 1
ATOM 727 O O . PRO A 1 93 ? 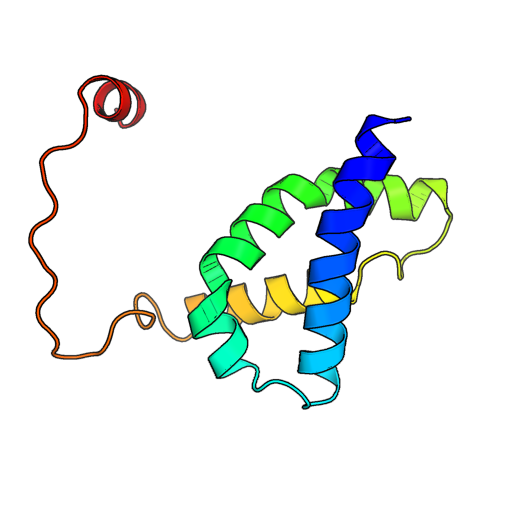2.861 -1.656 28.134 1.00 91.38 93 PRO A O 1
ATOM 730 N N . MET A 1 94 ? 3.498 0.370 27.388 1.00 88.25 94 MET A N 1
ATOM 731 C CA . MET A 1 94 ? 4.664 -0.130 26.665 1.00 88.25 94 MET A CA 1
ATOM 732 C C . MET A 1 94 ? 5.864 -0.198 27.618 1.00 88.25 94 MET A C 1
ATOM 734 O O . MET A 1 94 ? 6.055 0.734 28.404 1.00 88.25 94 MET A O 1
ATOM 738 N N . PRO A 1 95 ? 6.659 -1.283 27.582 1.00 90.56 95 PRO A N 1
ATOM 739 C CA . PRO A 1 95 ? 7.866 -1.387 28.388 1.00 90.56 95 PRO A CA 1
ATOM 740 C C . PRO A 1 95 ? 8.906 -0.351 27.952 1.00 90.56 95 PRO A C 1
ATOM 742 O O . PRO A 1 95 ? 8.831 0.226 26.865 1.00 90.56 95 PRO A O 1
ATOM 745 N N . GLU A 1 96 ? 9.903 -0.135 28.805 1.00 90.50 96 GLU A N 1
ATOM 746 C CA . GLU A 1 96 ? 11.020 0.751 28.498 1.00 90.50 96 GLU A CA 1
ATOM 747 C C . GLU A 1 96 ? 11.733 0.326 27.204 1.00 90.50 96 GLU A C 1
ATOM 749 O O . GLU A 1 96 ? 11.965 -0.862 26.959 1.00 90.50 96 GLU A O 1
ATOM 754 N N . LEU A 1 97 ? 12.122 1.309 26.386 1.00 90.44 97 LEU A N 1
ATOM 755 C CA . LEU A 1 97 ? 12.890 1.046 25.171 1.00 90.44 97 LEU A CA 1
ATOM 756 C C . LEU A 1 97 ? 14.220 0.373 25.511 1.00 90.44 97 LEU A C 1
ATOM 758 O O . LEU A 1 97 ? 14.905 0.762 26.468 1.00 90.44 97 LEU A O 1
ATOM 762 N N . TRP A 1 98 ? 14.625 -0.572 24.664 1.00 88.62 98 TRP A N 1
ATOM 763 C CA . TRP A 1 98 ? 15.940 -1.196 24.757 1.00 88.62 98 TRP A CA 1
ATOM 764 C C . TRP A 1 98 ? 17.057 -0.138 24.655 1.00 88.62 98 TRP A C 1
ATOM 766 O O . TRP A 1 98 ? 16.914 0.821 23.884 1.00 88.62 98 TRP A O 1
ATOM 776 N N . PRO A 1 99 ? 18.182 -0.289 25.385 1.00 89.62 99 PRO A N 1
ATOM 777 C CA . PRO A 1 99 ? 19.246 0.720 25.426 1.00 89.62 99 PRO A CA 1
ATOM 778 C C . PRO A 1 99 ? 19.773 1.140 24.047 1.00 89.62 99 PRO A C 1
ATOM 780 O O . PRO A 1 99 ? 20.045 2.315 23.819 1.00 89.62 99 PRO A O 1
ATOM 783 N N . GLN A 1 100 ? 19.857 0.200 23.102 1.00 89.94 100 GLN A N 1
ATOM 784 C CA . GLN A 1 100 ? 20.385 0.439 21.755 1.00 89.94 100 GLN A CA 1
ATOM 785 C C . GLN A 1 100 ? 19.451 1.290 20.879 1.00 89.94 100 GLN A C 1
ATOM 787 O O . GLN A 1 100 ? 19.892 1.847 19.877 1.00 89.94 100 GLN A O 1
ATOM 792 N N . VAL A 1 101 ? 18.161 1.376 21.226 1.00 85.75 101 VAL A N 1
ATOM 793 C CA . VAL A 1 101 ? 17.171 2.183 20.493 1.00 85.75 101 VAL A CA 1
ATOM 794 C C . VAL A 1 101 ? 17.204 3.638 20.968 1.00 85.75 101 VAL A C 1
ATOM 796 O O . VAL A 1 101 ? 17.085 4.558 20.160 1.00 85.75 101 VAL A O 1
ATOM 799 N N . ARG A 1 102 ? 17.444 3.874 22.265 1.00 77.12 102 ARG A N 1
ATOM 800 C CA . ARG A 1 102 ? 17.482 5.235 22.831 1.00 77.12 102 ARG A CA 1
ATOM 801 C C . ARG A 1 102 ? 18.615 6.086 22.277 1.00 77.12 102 ARG A C 1
ATOM 803 O O . ARG A 1 102 ? 18.403 7.266 22.033 1.00 77.12 102 ARG A O 1
ATOM 810 N N . SER A 1 103 ? 19.780 5.491 22.028 1.00 73.38 103 SER A N 1
ATOM 811 C CA . SER A 1 103 ? 20.940 6.203 21.473 1.00 73.38 103 SER A CA 1
ATOM 812 C C . SER A 1 103 ? 20.759 6.669 20.023 1.00 73.38 103 SER A C 1
ATOM 814 O O . SER A 1 103 ? 21.591 7.420 19.533 1.00 73.38 103 SER A O 1
ATOM 816 N N . ARG A 1 104 ? 19.693 6.233 19.332 1.00 60.62 104 ARG A N 1
ATOM 817 C CA . ARG A 1 104 ? 19.332 6.668 17.969 1.00 60.62 104 ARG A CA 1
ATOM 818 C C . ARG A 1 104 ? 18.233 7.733 17.932 1.00 60.62 104 ARG A C 1
ATOM 820 O O . ARG A 1 104 ? 17.842 8.150 16.850 1.00 60.62 104 ARG A O 1
ATOM 827 N N . SER A 1 105 ? 17.691 8.092 19.095 1.00 57.00 105 SER A N 1
ATOM 828 C CA . SER A 1 105 ? 16.529 8.981 19.232 1.00 57.00 105 SER A CA 1
ATOM 829 C C . SER A 1 105 ? 16.894 10.361 19.812 1.00 57.00 105 SER A C 1
ATOM 831 O O . SER A 1 105 ? 15.991 11.146 20.090 1.00 57.00 105 SER A O 1
ATOM 833 N N . GLN A 1 106 ? 18.189 10.626 20.032 1.00 45.41 106 GLN A N 1
ATOM 834 C CA . GLN A 1 106 ? 18.776 11.922 20.408 1.00 45.41 106 GLN A CA 1
ATOM 835 C C . GLN A 1 106 ? 19.611 12.443 19.242 1.00 45.41 106 GLN A C 1
ATOM 837 O O . GLN A 1 106 ? 19.621 13.676 19.052 1.00 45.41 106 GLN A O 1
#

Sequence (106 aa):
MPELARARKVANYFDTLGAFVKVGVIDPGLAVDLWGDHIMRAFEAFAPLIANARVAYRSPAIWENFEYLAVLCEDFDKAHPGANYPSGVRRAPMPELWPQVRSRSQ

Foldseek 3Di:
DVVLVVLLVVLVVLLVVLVCCVVPVDPLVNCLLVCLVVLQVSCVVCVVVLVVCCVVVVHNCRSVSSVVNNVSSVVCCVVQPPVSDPPPDDDDDDDDDDPVVVVVVD

pLDDT: mean 90.69, std 10.32, range [45.41, 98.69]

Secondary structure (DSSP, 8-state):
-HHHHHHHHHHHHHHHHHHHHHTTSS-HHHHHHHHHHHHHHHHHHHHHHHHHHHHHTT-TTTTHHHHHHHHHHHHHHHHSTTTTS-TTPPPPPPPPPPHHHHTT--

Radius of gyration: 16.95 Å; chains: 1; bounding box: 35×24×49 Å